Protein AF-A0A916BHE3-F1 (afdb_monomer_lite)

Foldseek 3Di:
DPPCPDPPQLDKWKKKAFADPVGFDFPLNVLVLLPPVQLQQWKKWWLAKDADFDPVLVVVNVVVVVCVLFTDIDGSVVVNVSRVRGDAKMFTKIWIAGPPDDVVVVRPDNSDPLCVSVDRTAWMWGRHIRGIIMIMGSDPVSVVSVPVSGPDMDIDDVVVVNVVVVVVPPDDDDD

Secondary structure (DSSP, 8-state):
------------EEEEEE-BTTB---HHHHHHHT-HHHHHHEEEEEEEEEEEESHHHHHHHHHHHHTTT--EEEEHHHHHHHHHTEEEEEEEEEEEEETTS-HHHHHHS--SGGGGGGSS-SEEEEEEETTEEEEEES-HHHHHHHHHH-SSEEEE-THHHHHHHHTT-S-----

Radius of gyration: 16.34 Å; chains: 1; bounding box: 41×38×45 Å

pLDDT: mean 74.58, std 16.64, range [29.06, 93.25]

Structure (mmCIF, N/CA/C/O backbone):
data_AF-A0A916BHE3-F1
#
_entry.id   AF-A0A916BHE3-F1
#
loop_
_atom_site.group_PDB
_atom_site.id
_atom_site.type_symbol
_atom_site.label_atom_id
_atom_site.label_alt_id
_atom_site.label_comp_id
_atom_site.label_asym_id
_atom_site.label_entity_id
_atom_site.label_seq_id
_atom_site.pdbx_PDB_ins_code
_atom_site.Cartn_x
_atom_site.Cartn_y
_atom_site.Cartn_z
_atom_site.occupancy
_atom_site.B_iso_or_equiv
_atom_site.auth_seq_id
_atom_site.auth_comp_id
_atom_site.auth_asym_id
_atom_site.auth_atom_id
_atom_site.pdbx_PDB_model_num
ATOM 1 N N . MET A 1 1 ? -16.870 21.014 27.613 1.00 36.72 1 MET A N 1
ATOM 2 C CA . MET A 1 1 ? -17.246 19.771 26.910 1.00 36.72 1 MET A CA 1
ATOM 3 C C . MET A 1 1 ? -15.959 19.049 26.587 1.00 36.72 1 MET A C 1
ATOM 5 O O . MET A 1 1 ? -15.340 19.326 25.571 1.00 36.72 1 MET A O 1
ATOM 9 N N . GLU A 1 2 ? -15.501 18.225 27.521 1.00 33.56 2 GLU A N 1
ATOM 10 C CA . GLU A 1 2 ? -14.348 17.355 27.313 1.00 33.56 2 GLU A CA 1
ATOM 11 C C . GLU A 1 2 ? -14.802 16.227 26.389 1.00 33.56 2 GLU A C 1
ATOM 13 O O . GLU A 1 2 ? -15.679 15.434 26.740 1.00 33.56 2 GLU A O 1
ATOM 18 N N . SER A 1 3 ? -14.281 16.225 25.164 1.00 39.91 3 SER A N 1
ATOM 19 C CA . SER A 1 3 ? -14.504 15.134 24.227 1.00 39.91 3 SER A CA 1
ATOM 20 C C . SER A 1 3 ? -13.819 13.899 24.797 1.00 39.91 3 SER A C 1
ATOM 22 O O . SER A 1 3 ? -12.593 13.802 24.802 1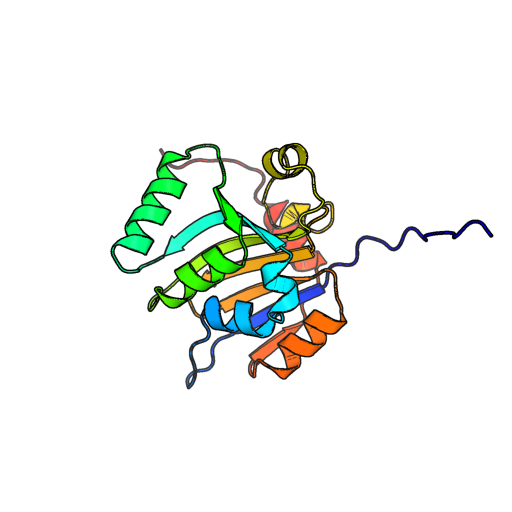.00 39.91 3 SER A O 1
ATOM 24 N N . LYS A 1 4 ? -14.622 12.962 25.306 1.00 38.12 4 LYS A N 1
ATOM 25 C CA . LYS A 1 4 ? -14.214 11.570 25.466 1.00 38.12 4 LYS A CA 1
ATOM 26 C C . LYS A 1 4 ? -13.959 11.025 24.062 1.00 38.12 4 LYS A C 1
ATOM 28 O O . LYS A 1 4 ? -14.851 10.442 23.450 1.00 38.12 4 LYS A O 1
ATOM 33 N N . LEU A 1 5 ? -12.755 11.257 23.540 1.00 37.88 5 LEU A N 1
ATOM 34 C CA . LEU A 1 5 ? -12.190 10.467 22.454 1.00 37.88 5 LEU A CA 1
ATOM 35 C C . LEU A 1 5 ? -11.997 9.072 23.029 1.00 37.88 5 LEU A C 1
ATOM 37 O O . LEU A 1 5 ? -11.012 8.762 23.691 1.00 37.88 5 LEU A O 1
ATOM 41 N N . HIS A 1 6 ? -13.072 8.306 22.898 1.00 36.31 6 HIS A N 1
ATOM 42 C CA . HIS A 1 6 ? -13.143 6.919 23.267 1.00 36.31 6 HIS A CA 1
ATOM 43 C C . HIS A 1 6 ? -11.961 6.182 22.650 1.00 36.31 6 HIS A C 1
ATOM 45 O O . HIS A 1 6 ? -11.687 6.300 21.458 1.00 36.31 6 HIS A O 1
ATOM 51 N N . ASP A 1 7 ? -11.322 5.418 23.520 1.00 37.09 7 ASP A N 1
ATOM 52 C CA . ASP A 1 7 ? -10.468 4.268 23.282 1.00 37.09 7 ASP A CA 1
ATOM 53 C C . ASP A 1 7 ? -11.204 3.261 22.374 1.00 37.09 7 ASP A C 1
ATOM 55 O O . ASP A 1 7 ? -11.744 2.245 22.814 1.00 37.09 7 ASP A O 1
ATOM 59 N N . VAL A 1 8 ? -11.368 3.615 21.096 1.00 39.25 8 VAL A N 1
ATOM 60 C CA . VAL A 1 8 ? -11.811 2.680 20.069 1.00 39.25 8 VAL A CA 1
ATOM 61 C C . VAL A 1 8 ? -10.588 1.812 19.810 1.00 39.25 8 VAL A C 1
ATOM 63 O O . VAL A 1 8 ? -9.581 2.357 19.350 1.00 39.25 8 VAL A O 1
ATOM 66 N N . PRO A 1 9 ? -10.628 0.497 20.102 1.00 47.84 9 PRO A N 1
ATOM 67 C CA . PRO A 1 9 ? -9.520 -0.377 19.761 1.00 47.84 9 PRO A CA 1
ATOM 68 C C . PRO A 1 9 ? -9.208 -0.148 18.293 1.00 47.84 9 PRO A C 1
ATOM 70 O O . PRO A 1 9 ? -10.123 -0.169 17.469 1.00 47.84 9 PRO A O 1
ATOM 73 N N . ASN A 1 10 ? -7.938 0.152 18.029 1.00 64.75 10 ASN A N 1
ATOM 74 C CA . ASN A 1 10 ? -7.357 0.527 16.750 1.00 64.75 10 ASN A CA 1
ATOM 75 C C . ASN A 1 10 ? -7.860 -0.441 15.663 1.00 64.75 10 ASN A C 1
ATOM 77 O O . ASN A 1 10 ? -7.264 -1.494 15.420 1.00 64.75 10 ASN A O 1
ATOM 81 N N . ARG A 1 11 ? -9.020 -0.146 15.066 1.00 80.69 11 ARG A N 1
ATOM 82 C CA . ARG A 1 11 ? -9.778 -1.147 14.316 1.00 80.69 11 ARG A CA 1
ATOM 83 C C . ARG A 1 11 ? -9.048 -1.379 13.008 1.00 80.69 11 ARG A C 1
ATOM 85 O O . ARG A 1 11 ? -8.749 -0.434 12.282 1.00 80.69 11 ARG A O 1
ATOM 92 N N . VAL A 1 12 ? -8.707 -2.633 12.758 1.00 86.75 12 VAL A N 1
ATOM 93 C CA . VAL A 1 12 ? -8.074 -3.063 11.517 1.00 86.75 12 VAL A CA 1
ATOM 94 C C . VAL A 1 12 ? -9.135 -3.748 10.679 1.00 86.75 12 VAL A C 1
ATOM 96 O O . VAL A 1 12 ? -9.914 -4.557 11.182 1.00 86.75 12 VAL A O 1
ATOM 99 N N . PHE A 1 13 ? -9.161 -3.414 9.401 1.00 90.25 13 PHE A N 1
ATOM 100 C CA . PHE A 1 13 ? -9.916 -4.122 8.383 1.00 90.25 13 PHE A CA 1
ATOM 101 C C . PHE A 1 13 ? -8.921 -4.742 7.418 1.00 90.25 13 PHE A C 1
ATOM 103 O O . PHE A 1 13 ? -7.963 -4.074 7.039 1.00 90.25 13 PHE A O 1
ATOM 110 N N . VAL A 1 14 ? -9.136 -5.998 7.036 1.00 91.06 14 VAL A N 1
ATOM 111 C CA . VAL A 1 14 ? -8.263 -6.696 6.090 1.00 91.06 14 VAL A CA 1
ATOM 112 C C . VAL A 1 14 ? -9.091 -7.146 4.895 1.00 91.06 14 VAL A C 1
ATOM 114 O O . VAL A 1 14 ? -10.165 -7.738 5.050 1.00 91.06 14 VAL A O 1
ATOM 117 N N . LEU A 1 15 ? -8.598 -6.831 3.702 1.00 92.69 15 LEU A N 1
ATOM 118 C CA . LEU A 1 15 ? -9.206 -7.190 2.433 1.00 92.69 15 LEU A CA 1
ATOM 119 C C . LEU A 1 15 ? -8.171 -7.891 1.559 1.00 92.69 15 LEU A C 1
ATOM 121 O O . LEU A 1 15 ? -7.189 -7.283 1.147 1.00 92.69 15 LEU A O 1
ATOM 125 N N . SER A 1 16 ? -8.434 -9.149 1.242 1.00 93.25 16 SER A N 1
ATOM 126 C CA . SER A 1 16 ? -7.692 -9.896 0.235 1.00 93.25 16 SER A CA 1
ATOM 127 C C . SER A 1 16 ? -8.248 -9.560 -1.143 1.00 93.25 16 SER A C 1
ATOM 129 O O . SER A 1 16 ? -9.444 -9.745 -1.382 1.00 93.25 16 SER A O 1
ATOM 131 N N . VAL A 1 17 ? -7.405 -9.072 -2.045 1.00 91.06 17 VAL A N 1
ATOM 132 C CA . VAL A 1 17 ? -7.755 -8.687 -3.416 1.00 91.06 17 VAL A CA 1
ATOM 133 C C . VAL A 1 17 ? -7.061 -9.632 -4.385 1.00 91.06 17 VAL A C 1
ATOM 135 O O . VAL A 1 17 ? -5.842 -9.787 -4.349 1.00 91.06 17 VAL A O 1
ATOM 138 N N . TYR A 1 18 ? -7.844 -10.257 -5.263 1.00 89.88 18 TYR A N 1
ATOM 139 C CA . TYR A 1 18 ? -7.352 -11.234 -6.228 1.00 89.88 18 TYR A CA 1
ATOM 140 C C . TYR A 1 18 ? -7.562 -10.746 -7.653 1.00 89.88 18 TYR A C 1
ATOM 142 O O . TYR A 1 18 ? -8.644 -10.277 -8.021 1.00 89.88 18 TYR A O 1
ATOM 150 N N . SER A 1 19 ? -6.558 -10.968 -8.490 1.00 83.25 19 SER A N 1
ATOM 151 C CA . SER A 1 19 ? -6.700 -10.883 -9.933 1.00 83.25 19 SER A CA 1
ATOM 152 C C . SER A 1 19 ? -7.735 -11.891 -10.428 1.00 83.25 19 SER A C 1
ATOM 154 O O . SER A 1 19 ? -7.964 -12.971 -9.865 1.00 83.25 19 SER A O 1
ATOM 156 N N . SER A 1 20 ? -8.408 -11.519 -11.508 1.00 76.56 20 SER A N 1
ATOM 157 C CA . SER A 1 20 ? -9.289 -12.432 -12.230 1.00 76.56 20 SER A CA 1
ATOM 158 C C . SER A 1 20 ? -8.546 -13.026 -13.418 1.00 76.56 20 SER A C 1
ATOM 160 O O . SER A 1 20 ? -7.603 -1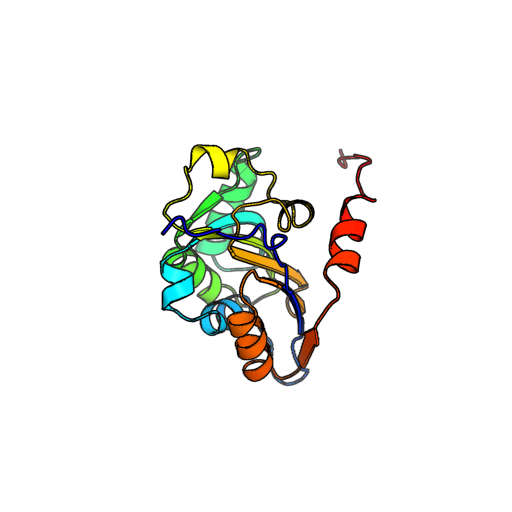2.426 -13.919 1.00 76.56 20 SER A O 1
ATOM 162 N N . GLU A 1 21 ? -9.032 -14.151 -13.936 1.00 70.25 21 GLU A N 1
ATOM 163 C CA . GLU A 1 21 ? -8.486 -14.767 -15.156 1.00 70.25 21 GLU A CA 1
ATOM 164 C C . GLU A 1 21 ? -8.486 -13.809 -16.363 1.00 70.25 21 GLU A C 1
ATOM 166 O O . GLU A 1 21 ? -7.716 -13.978 -17.300 1.00 70.25 21 GLU A O 1
ATOM 171 N N . THR A 1 22 ? -9.351 -12.789 -16.341 1.00 68.94 22 THR A N 1
ATOM 172 C CA . THR A 1 22 ? -9.560 -11.843 -17.446 1.00 68.94 22 THR A CA 1
ATOM 173 C C . THR A 1 22 ? -8.982 -10.449 -17.206 1.00 68.94 22 THR A C 1
ATOM 175 O O . THR A 1 22 ? -9.041 -9.609 -18.100 1.00 68.94 22 THR A O 1
ATOM 178 N N . ALA A 1 23 ? -8.498 -10.162 -15.997 1.00 70.88 23 ALA A N 1
ATOM 179 C CA . ALA A 1 23 ? -7.974 -8.851 -15.625 1.00 70.88 23 ALA A CA 1
ATOM 180 C C . ALA A 1 23 ? -6.972 -9.011 -14.481 1.00 70.88 23 ALA A C 1
ATOM 182 O O . ALA A 1 23 ? -7.363 -9.393 -13.370 1.00 70.88 23 ALA A O 1
ATOM 183 N N . PHE A 1 24 ? -5.712 -8.714 -14.794 1.00 79.31 24 PHE A N 1
ATOM 184 C CA . PHE A 1 24 ? -4.628 -8.588 -13.830 1.00 79.31 24 PHE A CA 1
ATOM 185 C C . PHE A 1 24 ? -4.803 -7.291 -13.042 1.00 79.31 24 PHE A C 1
ATOM 187 O O . PHE A 1 24 ? -5.196 -6.269 -13.606 1.00 79.31 24 PHE A O 1
ATOM 194 N N . ILE A 1 25 ? -4.570 -7.373 -11.740 1.00 83.00 25 ILE A N 1
ATOM 195 C CA . ILE A 1 25 ? -4.553 -6.243 -10.818 1.00 83.00 25 ILE A CA 1
ATOM 196 C C . ILE A 1 25 ? -3.099 -6.030 -10.433 1.00 83.00 25 ILE A C 1
ATOM 198 O O . ILE A 1 25 ? -2.473 -6.953 -9.920 1.00 83.00 25 ILE A O 1
ATOM 202 N N . ASP A 1 26 ? -2.606 -4.815 -10.628 1.00 85.69 26 ASP A N 1
ATOM 203 C CA . ASP A 1 26 ? -1.283 -4.402 -10.179 1.00 85.69 26 ASP A CA 1
ATOM 204 C C . ASP A 1 26 ? -1.382 -3.422 -9.002 1.00 85.69 26 ASP A C 1
ATOM 206 O O . ASP A 1 26 ? -2.438 -2.858 -8.693 1.00 85.69 26 ASP A O 1
ATOM 210 N N . LEU A 1 27 ? -0.236 -3.131 -8.381 1.00 87.38 27 LEU A N 1
ATOM 211 C CA . LEU A 1 27 ? -0.143 -2.132 -7.316 1.00 87.38 27 LEU A CA 1
ATOM 212 C C . LEU A 1 27 ? -0.711 -0.767 -7.745 1.00 87.38 27 LEU A C 1
ATOM 214 O O . LEU A 1 27 ? -1.378 -0.110 -6.952 1.00 87.38 27 LEU A O 1
ATOM 218 N N . LYS A 1 28 ? -0.505 -0.345 -9.001 1.00 88.00 28 LYS A N 1
ATOM 219 C CA . LYS A 1 28 ? -1.054 0.920 -9.527 1.00 88.00 28 LYS A CA 1
ATOM 220 C C . LYS A 1 28 ? -2.584 0.972 -9.471 1.00 88.00 28 LYS A C 1
ATOM 222 O O . LYS A 1 28 ? -3.137 2.041 -9.219 1.00 88.00 28 LYS A O 1
ATOM 227 N N . ASP A 1 29 ? -3.253 -0.163 -9.673 1.00 88.38 29 ASP A N 1
ATOM 228 C CA . ASP A 1 29 ? -4.713 -0.256 -9.671 1.00 88.38 29 ASP A CA 1
ATOM 229 C C . ASP A 1 29 ? -5.244 -0.182 -8.239 1.00 88.38 29 ASP A C 1
ATOM 231 O O . ASP A 1 29 ? -6.193 0.553 -7.967 1.00 88.38 29 ASP A O 1
ATOM 235 N N . LEU A 1 30 ? -4.577 -0.870 -7.303 1.00 89.31 30 LEU A N 1
ATOM 236 C CA . LEU A 1 30 ? -4.860 -0.757 -5.870 1.00 89.31 30 LEU A CA 1
ATOM 237 C C . LEU A 1 30 ? -4.658 0.659 -5.355 1.00 89.31 30 LEU A C 1
ATOM 239 O O . LEU A 1 30 ? -5.536 1.196 -4.686 1.00 89.31 30 LEU A O 1
ATOM 243 N N . LEU A 1 31 ? -3.523 1.274 -5.686 1.00 89.94 31 LEU A N 1
ATOM 244 C CA . LEU A 1 31 ? -3.252 2.648 -5.303 1.00 89.94 31 LEU A CA 1
ATOM 245 C C . LEU A 1 31 ? -4.336 3.559 -5.879 1.00 89.94 31 LEU A C 1
ATOM 247 O O . LEU A 1 31 ? -4.959 4.283 -5.118 1.00 89.94 31 LEU A O 1
ATOM 251 N N . ALA A 1 32 ? -4.646 3.477 -7.176 1.00 89.00 32 ALA A N 1
ATOM 252 C CA . ALA A 1 32 ? -5.682 4.311 -7.789 1.00 89.00 32 ALA A CA 1
ATOM 253 C C . ALA A 1 32 ? -7.062 4.151 -7.121 1.00 89.00 32 ALA A C 1
ATOM 255 O O . ALA A 1 32 ? -7.807 5.127 -7.029 1.00 89.00 32 ALA A O 1
ATOM 256 N N . ALA A 1 33 ? -7.378 2.951 -6.627 1.00 90.06 33 ALA A N 1
ATOM 257 C CA . ALA A 1 33 ? -8.612 2.656 -5.908 1.00 90.06 33 ALA A CA 1
ATOM 258 C C . ALA A 1 33 ? -8.622 3.143 -4.448 1.00 90.06 33 ALA A C 1
ATOM 260 O O . ALA A 1 33 ? -9.692 3.283 -3.874 1.00 90.06 33 ALA A O 1
ATOM 261 N N . LEU A 1 34 ? -7.476 3.445 -3.829 1.00 86.06 34 LEU A N 1
ATOM 262 C CA . LEU A 1 34 ? -7.411 3.998 -2.465 1.00 86.06 34 LEU A CA 1
ATOM 263 C C . LEU A 1 34 ? -7.808 5.484 -2.378 1.00 86.06 34 LEU A C 1
ATOM 265 O O . LEU A 1 34 ? -7.641 6.077 -1.321 1.00 86.06 34 LEU A O 1
ATOM 269 N N . GLU A 1 35 ? -8.350 6.056 -3.456 1.00 78.06 35 GLU A N 1
ATOM 270 C CA . GLU A 1 35 ? -8.619 7.482 -3.666 1.00 78.06 35 GLU A CA 1
ATOM 271 C C . GLU A 1 35 ? -7.341 8.336 -3.746 1.00 78.06 35 GLU A C 1
ATOM 273 O O . GLU A 1 35 ? -6.438 8.286 -2.909 1.00 78.06 35 GLU A O 1
ATOM 278 N N . GLN A 1 36 ? -7.256 9.171 -4.787 1.00 71.44 36 GLN A N 1
ATOM 279 C CA . GLN A 1 36 ? -6.056 9.961 -5.081 1.00 71.44 36 GLN A CA 1
ATOM 280 C C . GLN A 1 36 ? -5.655 10.879 -3.918 1.00 71.44 36 GLN A C 1
ATOM 282 O O . GLN A 1 36 ? -4.467 11.020 -3.624 1.00 71.44 36 GLN A O 1
ATOM 287 N N . GLU A 1 37 ? -6.639 11.483 -3.251 1.00 69.88 37 GLU A N 1
ATOM 288 C CA . GLU A 1 37 ? -6.406 12.383 -2.125 1.00 69.88 37 GLU A CA 1
ATOM 289 C C . GLU A 1 37 ? -5.715 11.651 -0.969 1.00 69.88 37 GLU A C 1
ATOM 291 O O . GLU A 1 37 ? -4.678 12.112 -0.487 1.00 69.88 37 GLU A O 1
ATOM 296 N N . THR A 1 38 ? -6.190 10.454 -0.617 1.00 77.69 38 THR A N 1
ATOM 297 C CA . THR A 1 38 ? -5.571 9.628 0.421 1.00 77.69 38 THR A CA 1
ATOM 298 C C . THR A 1 38 ? -4.140 9.252 0.064 1.00 77.69 38 THR A C 1
ATOM 300 O O . THR A 1 38 ? -3.248 9.458 0.878 1.00 77.69 38 THR A O 1
ATOM 303 N N . ILE A 1 39 ? -3.864 8.784 -1.157 1.00 80.31 39 ILE A N 1
ATOM 304 C CA . ILE A 1 39 ? -2.490 8.422 -1.556 1.00 80.31 39 ILE A CA 1
ATOM 305 C C . ILE A 1 39 ? -1.538 9.609 -1.398 1.00 80.31 39 ILE A C 1
ATOM 307 O O . ILE A 1 39 ? -0.425 9.445 -0.902 1.00 80.31 39 ILE A O 1
ATOM 311 N N . THR A 1 40 ? -1.955 10.798 -1.840 1.00 80.62 40 THR A N 1
ATOM 312 C CA . THR A 1 40 ? -1.083 11.983 -1.866 1.00 80.62 40 THR A CA 1
ATOM 313 C C . THR A 1 40 ? -0.784 12.561 -0.486 1.00 80.62 40 THR A C 1
ATOM 315 O O . THR A 1 40 ? 0.259 13.189 -0.317 1.00 80.62 40 THR A O 1
ATOM 318 N N . GLN A 1 41 ? -1.656 12.327 0.496 1.00 84.00 41 GLN A N 1
ATOM 319 C CA . GLN A 1 41 ? -1.455 12.749 1.885 1.00 84.00 41 GLN A CA 1
ATOM 320 C C . GLN A 1 41 ? -0.571 11.781 2.685 1.00 84.00 41 GLN A C 1
ATOM 322 O O . GLN A 1 41 ? -0.138 12.112 3.792 1.00 84.00 41 GLN A O 1
ATOM 327 N N . LEU A 1 42 ? -0.302 10.591 2.138 1.00 86.69 42 LEU A N 1
ATOM 328 C CA . LEU A 1 42 ? 0.476 9.557 2.804 1.00 86.69 42 LEU A CA 1
ATOM 329 C C . LEU A 1 42 ? 1.944 9.560 2.359 1.00 86.69 42 LEU A C 1
ATOM 331 O O . LEU A 1 42 ? 2.272 9.653 1.169 1.00 86.69 42 LEU A O 1
ATOM 335 N N . PHE A 1 43 ? 2.830 9.360 3.331 1.00 86.75 43 PHE A N 1
ATOM 336 C CA . PHE A 1 43 ? 4.167 8.836 3.080 1.00 86.75 43 PHE A CA 1
ATOM 337 C C . PHE A 1 43 ? 4.142 7.322 3.167 1.00 86.75 43 PHE A C 1
ATOM 339 O O . PHE A 1 43 ? 3.488 6.742 4.036 1.00 86.75 43 PHE A O 1
ATOM 346 N N . TRP A 1 44 ? 4.887 6.701 2.265 1.00 87.94 44 TRP A N 1
ATOM 347 C CA . TRP A 1 44 ? 4.931 5.264 2.107 1.00 87.94 44 TRP A CA 1
ATOM 348 C C . TRP A 1 44 ? 6.309 4.761 2.477 1.00 87.94 44 TRP A C 1
ATOM 350 O O . TRP A 1 44 ? 7.299 5.142 1.852 1.00 87.94 44 TRP A O 1
ATOM 360 N N . GLY A 1 45 ? 6.367 3.918 3.499 1.00 85.25 45 GLY A N 1
ATOM 361 C CA . GLY A 1 45 ? 7.564 3.150 3.799 1.00 85.25 45 GLY A CA 1
ATOM 362 C C . GLY A 1 45 ? 7.469 1.778 3.152 1.00 85.25 45 GLY A C 1
ATOM 363 O O . GLY A 1 45 ? 6.415 1.134 3.175 1.00 85.25 45 GLY A O 1
ATOM 364 N N . ILE A 1 46 ? 8.580 1.357 2.559 1.00 85.00 46 ILE A N 1
ATOM 365 C CA . ILE A 1 46 ? 8.694 0.089 1.842 1.00 85.00 46 ILE A CA 1
ATOM 366 C C . ILE A 1 46 ? 9.586 -0.834 2.665 1.00 85.00 46 ILE A C 1
ATOM 368 O O . ILE A 1 46 ? 10.758 -0.532 2.915 1.00 85.00 46 ILE A O 1
ATOM 372 N N . GLY A 1 47 ? 8.986 -1.918 3.161 1.00 74.44 47 GLY A N 1
ATOM 373 C CA . GLY A 1 47 ? 9.645 -2.878 4.049 1.00 74.44 47 GLY A CA 1
ATOM 374 C C . GLY A 1 47 ? 10.591 -3.806 3.293 1.00 74.44 47 GLY A C 1
ATOM 375 O O . GLY A 1 47 ? 11.709 -4.045 3.742 1.00 74.44 47 GLY A O 1
ATOM 376 N N . TRP A 1 48 ? 10.133 -4.283 2.141 1.00 77.19 48 TRP A N 1
ATOM 377 C CA . TRP A 1 48 ? 10.894 -5.009 1.132 1.00 77.19 48 TRP A CA 1
ATOM 378 C C . TRP A 1 48 ? 10.130 -4.925 -0.190 1.00 77.19 48 TRP A C 1
ATOM 380 O O . TRP A 1 48 ? 8.928 -4.631 -0.197 1.00 77.19 48 TRP A O 1
ATOM 390 N N . LEU A 1 49 ? 10.841 -5.145 -1.288 1.00 80.62 49 LEU A N 1
ATOM 391 C CA . LEU A 1 49 ? 10.294 -5.128 -2.633 1.00 80.62 49 LEU A CA 1
ATOM 392 C C . LEU A 1 49 ? 11.097 -6.104 -3.478 1.00 80.62 49 LEU A C 1
ATOM 394 O O . LEU A 1 49 ? 12.321 -5.995 -3.538 1.00 80.62 49 LEU A O 1
ATOM 398 N N . ASP A 1 50 ? 10.403 -7.012 -4.139 1.00 79.12 50 ASP A N 1
ATOM 399 C CA . ASP A 1 50 ? 10.909 -7.701 -5.309 1.00 79.12 50 ASP A CA 1
ATOM 400 C C . ASP A 1 50 ? 9.997 -7.347 -6.482 1.00 79.12 50 ASP A C 1
ATOM 402 O O . ASP A 1 50 ? 8.779 -7.524 -6.439 1.00 79.12 50 ASP A O 1
ATOM 406 N N . TRP A 1 51 ? 10.572 -6.755 -7.520 1.00 79.88 51 TRP A N 1
ATOM 407 C CA . TRP A 1 51 ? 9.821 -6.372 -8.706 1.00 79.88 51 TRP A CA 1
ATOM 408 C C . TRP A 1 51 ? 10.662 -6.628 -9.948 1.00 79.88 51 TRP A C 1
ATOM 410 O O . TRP A 1 51 ? 11.895 -6.593 -9.941 1.00 79.88 51 TRP A O 1
ATOM 420 N N . LEU A 1 52 ? 9.985 -6.861 -11.059 1.00 69.19 52 LEU A N 1
ATOM 421 C CA . LEU A 1 52 ? 10.635 -6.956 -12.354 1.00 69.19 52 LEU A CA 1
ATOM 422 C C . LEU A 1 52 ? 10.131 -5.791 -13.208 1.00 69.19 52 LEU A C 1
ATOM 424 O O . LEU A 1 52 ? 8.987 -5.758 -13.658 1.00 69.19 52 LEU A O 1
ATOM 428 N N . GLY A 1 53 ? 10.982 -4.781 -13.381 1.00 68.69 53 GLY A N 1
ATOM 429 C CA . GLY A 1 53 ? 10.652 -3.561 -14.115 1.00 68.69 53 GLY A CA 1
ATOM 430 C C . GLY A 1 53 ? 11.828 -3.023 -14.926 1.00 68.69 53 GLY A C 1
ATOM 431 O O . GLY A 1 53 ? 12.883 -3.650 -15.023 1.00 68.69 53 GLY A O 1
ATOM 432 N N . GLU A 1 54 ? 11.634 -1.852 -15.534 1.00 71.62 54 GLU A N 1
ATOM 433 C CA . GLU A 1 54 ? 12.659 -1.189 -16.348 1.00 71.62 54 GLU A CA 1
ATOM 434 C C . GLU A 1 54 ? 13.784 -0.561 -15.492 1.00 71.62 54 GLU A C 1
ATOM 436 O O . GLU A 1 54 ? 13.878 -0.776 -14.285 1.00 71.62 54 GLU A O 1
ATOM 441 N N . VAL A 1 55 ? 14.679 0.217 -16.111 1.00 75.38 55 VAL A N 1
ATOM 442 C CA . VAL A 1 55 ? 15.894 0.765 -15.473 1.00 75.38 55 VAL A CA 1
ATOM 443 C C . VAL A 1 55 ? 15.613 1.495 -14.154 1.00 75.38 55 VAL A C 1
ATOM 445 O O . VAL A 1 55 ? 16.350 1.308 -13.188 1.00 75.38 55 VAL A O 1
ATOM 448 N N . ASP A 1 56 ? 14.546 2.288 -14.081 1.00 71.19 56 ASP A N 1
ATOM 449 C CA . ASP A 1 56 ? 14.170 3.011 -12.859 1.00 71.19 56 ASP A CA 1
ATOM 450 C C . ASP A 1 56 ? 13.727 2.071 -11.738 1.00 71.19 56 ASP A C 1
ATOM 452 O O . ASP A 1 56 ? 14.059 2.295 -10.570 1.00 71.19 56 ASP A O 1
ATOM 456 N N . ALA A 1 57 ? 13.050 0.981 -12.100 1.00 70.25 57 ALA A N 1
ATOM 457 C CA . ALA A 1 57 ? 12.659 -0.040 -11.155 1.00 70.25 57 ALA A CA 1
ATOM 458 C C . ALA A 1 57 ? 13.907 -0.748 -10.594 1.00 70.25 57 ALA A C 1
ATOM 460 O O . ALA A 1 57 ? 14.127 -0.841 -9.386 1.00 70.25 57 ALA A O 1
ATOM 461 N N . ILE A 1 58 ? 14.820 -1.146 -11.477 1.00 74.81 58 ILE A N 1
ATOM 462 C CA . ILE A 1 58 ? 16.107 -1.738 -11.090 1.00 74.81 58 ILE A CA 1
ATOM 463 C C . ILE A 1 58 ? 16.900 -0.786 -10.180 1.00 74.81 58 ILE A C 1
ATOM 465 O O . ILE A 1 58 ? 17.468 -1.215 -9.176 1.00 74.81 58 ILE A O 1
ATOM 469 N N . ASN A 1 59 ? 16.940 0.510 -10.490 1.00 81.06 59 ASN A N 1
ATOM 470 C CA . ASN A 1 59 ? 17.641 1.504 -9.674 1.00 81.06 59 ASN A CA 1
ATOM 471 C C . ASN A 1 59 ? 17.059 1.612 -8.264 1.00 81.06 59 ASN A C 1
ATOM 473 O O . ASN A 1 59 ? 17.818 1.677 -7.298 1.00 81.06 59 ASN A O 1
ATOM 477 N N . PHE A 1 60 ? 15.736 1.600 -8.144 1.00 81.56 60 PHE A N 1
ATOM 478 C CA . PHE A 1 60 ? 15.075 1.712 -6.853 1.00 81.56 60 PHE A CA 1
ATOM 479 C C . PHE A 1 60 ? 15.119 0.400 -6.046 1.00 81.56 60 PHE A C 1
ATOM 481 O O . PHE A 1 60 ? 15.313 0.453 -4.835 1.00 81.56 60 PHE A O 1
ATOM 488 N N . ASN A 1 61 ? 15.120 -0.771 -6.694 1.00 77.19 61 ASN A N 1
ATOM 489 C CA . ASN A 1 61 ? 15.478 -2.032 -6.026 1.00 77.19 61 ASN A CA 1
ATOM 490 C C . ASN A 1 61 ? 16.900 -1.998 -5.472 1.00 77.19 61 ASN A C 1
ATOM 492 O O . ASN A 1 61 ? 17.125 -2.295 -4.305 1.00 77.19 61 ASN A O 1
ATOM 496 N N . ASN A 1 62 ? 17.859 -1.549 -6.282 1.00 79.38 62 ASN A N 1
ATOM 497 C CA . ASN A 1 62 ? 19.234 -1.389 -5.823 1.00 79.38 62 ASN A CA 1
ATOM 498 C C . ASN A 1 62 ? 19.340 -0.391 -4.656 1.00 79.38 62 ASN A C 1
ATOM 500 O O . ASN A 1 62 ? 20.199 -0.554 -3.790 1.00 79.38 62 ASN A O 1
ATOM 504 N N . GLU A 1 63 ? 18.516 0.660 -4.632 1.00 80.31 63 GLU A N 1
ATOM 505 C CA . GLU A 1 63 ? 18.432 1.603 -3.511 1.00 80.31 63 GLU A CA 1
ATOM 506 C C . GLU A 1 63 ? 17.918 0.914 -2.239 1.00 80.31 63 GLU A C 1
ATOM 508 O O . GLU A 1 63 ? 18.554 1.029 -1.186 1.00 80.31 63 GLU A O 1
ATOM 513 N N . LEU A 1 64 ? 16.835 0.140 -2.351 1.00 78.06 64 LEU A N 1
ATOM 514 C CA . LEU A 1 64 ? 16.281 -0.667 -1.263 1.00 78.06 64 LEU A CA 1
ATOM 515 C C . LEU A 1 64 ? 17.304 -1.682 -0.728 1.00 78.06 64 LEU A C 1
ATOM 517 O O . LEU A 1 64 ? 17.554 -1.702 0.480 1.00 78.06 64 LEU A O 1
ATOM 521 N N . ASP A 1 65 ? 17.974 -2.432 -1.604 1.00 76.62 65 ASP A N 1
ATOM 522 C CA . ASP A 1 65 ? 18.994 -3.432 -1.249 1.00 76.62 65 ASP A CA 1
ATOM 523 C C . ASP A 1 65 ? 20.203 -2.806 -0.546 1.00 76.62 65 ASP A C 1
ATOM 525 O O . ASP A 1 65 ? 20.707 -3.303 0.470 1.00 76.62 65 ASP A O 1
ATOM 529 N N . ARG A 1 66 ? 20.690 -1.674 -1.070 1.00 73.38 66 ARG A N 1
ATOM 530 C CA . ARG A 1 66 ? 21.826 -0.939 -0.488 1.00 73.38 66 ARG A CA 1
ATOM 531 C C . ARG A 1 66 ? 21.494 -0.344 0.860 1.00 73.38 66 ARG A C 1
ATOM 533 O O . ARG A 1 66 ? 22.405 -0.133 1.663 1.00 73.38 66 ARG A O 1
ATOM 540 N N . SER A 1 67 ? 20.219 -0.078 1.115 1.00 68.88 67 SER A N 1
ATOM 541 C CA . SER A 1 67 ? 19.807 0.508 2.373 1.00 68.88 67 SER A CA 1
ATOM 542 C C . SER A 1 67 ? 20.128 -0.389 3.571 1.00 68.88 67 SER A C 1
ATOM 544 O O . SER A 1 67 ? 20.259 0.170 4.661 1.00 68.88 67 SER A O 1
ATOM 546 N N . ARG A 1 68 ? 20.299 -1.718 3.363 1.00 55.44 68 ARG A N 1
ATOM 547 C CA . ARG A 1 68 ? 20.703 -2.841 4.263 1.00 55.44 68 ARG A CA 1
ATOM 548 C C . ARG A 1 68 ? 20.057 -2.923 5.662 1.00 55.44 68 ARG A C 1
ATOM 550 O O . ARG A 1 68 ? 20.150 -3.949 6.321 1.00 55.44 68 ARG A O 1
ATOM 557 N N . VAL A 1 69 ? 19.447 -1.842 6.126 1.00 54.12 69 VAL A N 1
ATOM 558 C CA . VAL A 1 69 ? 18.934 -1.531 7.466 1.00 54.12 69 VAL A CA 1
ATOM 559 C C . VAL A 1 69 ? 17.867 -0.413 7.377 1.00 54.12 69 VAL A C 1
ATOM 561 O O . VAL A 1 69 ? 17.097 -0.226 8.316 1.00 54.12 69 VAL A O 1
ATOM 564 N N . ARG A 1 70 ? 17.794 0.360 6.276 1.00 53.69 70 ARG A N 1
ATOM 565 C CA . ARG A 1 70 ? 16.991 1.593 6.172 1.00 53.69 70 ARG A CA 1
ATOM 566 C C . ARG A 1 70 ? 15.999 1.582 5.011 1.00 53.69 70 ARG A C 1
ATOM 568 O O . ARG A 1 70 ? 16.211 2.205 3.984 1.00 53.69 70 ARG A O 1
ATOM 575 N N . ARG A 1 71 ? 14.875 0.928 5.275 1.00 68.38 71 ARG A N 1
ATOM 576 C CA . ARG A 1 71 ? 13.542 1.169 4.699 1.00 68.38 71 ARG A CA 1
ATOM 577 C C . ARG A 1 71 ? 13.439 2.518 3.983 1.00 68.38 71 ARG A C 1
ATOM 579 O O . ARG A 1 71 ? 13.711 3.562 4.581 1.00 68.38 71 ARG A O 1
ATOM 586 N N . VAL A 1 72 ? 13.039 2.482 2.718 1.00 76.81 72 VAL A N 1
ATOM 587 C CA . VAL A 1 72 ? 12.919 3.688 1.900 1.00 76.81 72 VAL A CA 1
ATOM 588 C C . VAL A 1 72 ? 11.552 4.314 2.138 1.00 76.81 72 VAL A C 1
ATOM 590 O O . VAL A 1 72 ? 10.533 3.621 2.152 1.00 76.81 72 VAL A O 1
ATOM 593 N N . ILE A 1 73 ? 11.555 5.630 2.338 1.00 81.69 73 ILE A N 1
ATOM 594 C CA . ILE A 1 73 ? 10.352 6.444 2.481 1.00 81.69 73 ILE A CA 1
ATOM 595 C C . ILE A 1 73 ? 10.177 7.238 1.200 1.00 81.69 73 ILE A C 1
ATOM 597 O O . ILE A 1 73 ? 11.072 7.990 0.811 1.00 81.69 73 ILE A O 1
ATOM 601 N N . ILE A 1 74 ? 9.017 7.113 0.569 1.00 85.62 74 ILE A N 1
ATOM 602 C CA . ILE A 1 74 ? 8.660 7.899 -0.609 1.00 85.62 74 ILE A CA 1
ATOM 603 C C . ILE A 1 74 ? 7.295 8.556 -0.433 1.00 85.62 74 ILE A C 1
ATOM 605 O O . ILE A 1 74 ? 6.465 8.130 0.370 1.00 85.62 74 ILE A O 1
ATOM 609 N N . SER A 1 75 ? 7.048 9.622 -1.191 1.00 88.44 75 SER A N 1
ATOM 610 C CA . SER A 1 75 ? 5.711 10.209 -1.276 1.00 88.44 75 SER A CA 1
ATOM 611 C C . SER A 1 75 ? 4.764 9.278 -2.034 1.00 88.44 75 SER A C 1
ATOM 613 O O . SER A 1 75 ? 5.194 8.528 -2.917 1.00 88.44 75 SER A O 1
ATOM 615 N N . GLY A 1 76 ? 3.458 9.372 -1.771 1.00 88.31 76 GLY A N 1
ATOM 616 C CA . GLY A 1 76 ? 2.466 8.626 -2.551 1.00 88.31 76 GLY A CA 1
ATOM 617 C C . GLY A 1 76 ? 2.494 8.947 -4.049 1.00 88.31 76 GLY A C 1
ATOM 618 O O . GLY A 1 76 ? 2.273 8.064 -4.873 1.00 88.31 76 GLY A O 1
ATOM 619 N N . ALA A 1 77 ? 2.854 10.180 -4.423 1.00 87.94 77 ALA A N 1
ATOM 620 C CA . ALA A 1 77 ? 3.051 10.552 -5.824 1.00 87.94 77 ALA A CA 1
ATOM 621 C C . ALA A 1 77 ? 4.204 9.766 -6.474 1.00 87.94 77 ALA A C 1
ATOM 623 O O . ALA A 1 77 ? 4.039 9.249 -7.580 1.00 87.94 77 ALA A O 1
ATOM 624 N N . ARG A 1 78 ? 5.341 9.628 -5.777 1.00 87.56 78 ARG A N 1
ATOM 625 C CA . ARG A 1 78 ? 6.483 8.845 -6.268 1.00 87.56 78 ARG A CA 1
ATOM 626 C C . ARG A 1 78 ? 6.166 7.352 -6.303 1.00 87.56 78 ARG A C 1
ATOM 628 O O . ARG A 1 78 ? 6.532 6.691 -7.267 1.00 87.56 78 ARG A O 1
ATOM 635 N N . LEU A 1 79 ? 5.448 6.828 -5.307 1.00 89.12 79 LEU A N 1
ATOM 636 C CA . LEU A 1 79 ? 5.004 5.432 -5.315 1.00 89.12 79 LEU A CA 1
ATOM 637 C C . LEU A 1 79 ? 4.091 5.142 -6.516 1.00 89.12 79 LEU A C 1
ATOM 639 O O . LEU A 1 79 ? 4.300 4.164 -7.229 1.00 89.12 79 LEU A O 1
ATOM 643 N N . MET A 1 80 ? 3.117 6.017 -6.778 1.00 89.19 80 MET A N 1
ATOM 644 C CA . MET A 1 80 ? 2.231 5.907 -7.938 1.00 89.19 80 MET A CA 1
ATOM 645 C C . MET A 1 80 ? 3.018 5.948 -9.255 1.00 89.19 80 MET A C 1
ATOM 647 O O . MET A 1 80 ? 2.767 5.135 -10.141 1.00 89.19 80 MET A O 1
ATOM 651 N N . GLU A 1 81 ? 3.979 6.864 -9.387 1.00 88.06 81 GLU A N 1
ATOM 652 C CA . GLU A 1 81 ? 4.855 6.949 -10.560 1.00 88.06 81 GLU A CA 1
ATOM 653 C C . GLU A 1 81 ? 5.627 5.643 -10.790 1.00 88.06 81 GLU A C 1
ATOM 655 O O . GLU A 1 81 ? 5.540 5.075 -11.878 1.00 88.06 81 GLU A O 1
ATOM 660 N N . LEU A 1 82 ? 6.305 5.134 -9.757 1.00 86.12 82 LEU A N 1
ATOM 661 C CA . LEU A 1 82 ? 7.058 3.881 -9.822 1.00 86.12 82 LEU A CA 1
ATOM 662 C C . LEU A 1 82 ? 6.149 2.694 -10.176 1.00 86.12 82 LEU A C 1
ATOM 664 O O . LEU A 1 82 ? 6.472 1.914 -11.066 1.00 86.12 82 LEU A O 1
ATOM 668 N N . SER A 1 83 ? 4.966 2.595 -9.561 1.00 86.25 83 SER A N 1
ATOM 669 C CA . SER A 1 83 ? 4.021 1.492 -9.804 1.00 86.25 83 SER A CA 1
ATOM 670 C C . SER A 1 83 ? 3.501 1.421 -11.247 1.00 86.25 83 SER A C 1
ATOM 672 O O . SER A 1 83 ? 3.131 0.349 -11.722 1.00 86.25 83 SER A O 1
ATOM 674 N N . ARG A 1 84 ? 3.485 2.545 -11.978 1.00 86.12 84 ARG A N 1
ATOM 675 C CA . ARG A 1 84 ? 3.073 2.588 -13.394 1.00 86.12 84 ARG A CA 1
ATOM 676 C C . ARG A 1 84 ? 4.126 2.036 -14.347 1.00 86.12 84 ARG A C 1
ATOM 678 O O . ARG A 1 84 ? 3.791 1.711 -15.481 1.00 86.12 84 ARG A O 1
ATOM 685 N N . GLN A 1 85 ? 5.372 1.950 -13.898 1.00 80.31 85 GLN A N 1
ATOM 686 C CA . GLN A 1 85 ? 6.491 1.424 -14.675 1.00 80.31 85 GLN A CA 1
ATOM 687 C C . GLN A 1 85 ? 6.666 -0.092 -14.492 1.00 80.31 85 GLN A C 1
ATOM 689 O O . GLN A 1 85 ? 7.518 -0.697 -15.140 1.00 80.31 85 GLN A O 1
ATOM 694 N N . VAL A 1 86 ? 5.859 -0.711 -13.625 1.00 74.69 86 VAL A N 1
ATOM 695 C CA . VAL A 1 86 ? 5.881 -2.149 -13.356 1.00 74.69 86 VAL A CA 1
ATOM 696 C C . VAL A 1 86 ? 4.843 -2.845 -14.232 1.00 74.69 86 VAL A C 1
ATOM 698 O O . VAL A 1 86 ? 3.664 -2.476 -14.239 1.00 74.69 86 VAL A O 1
ATOM 701 N N . TRP A 1 87 ? 5.305 -3.849 -14.977 1.00 66.88 87 TRP A N 1
ATOM 702 C CA . TRP A 1 87 ? 4.500 -4.649 -15.909 1.00 66.88 87 TRP A CA 1
ATOM 703 C C . TRP A 1 87 ? 4.587 -6.160 -15.620 1.00 66.88 87 TRP A C 1
ATOM 705 O O . TRP A 1 87 ? 4.122 -6.962 -16.427 1.00 66.88 87 TRP A O 1
ATOM 715 N N . GLN A 1 88 ? 5.226 -6.557 -14.514 1.00 67.00 88 GLN A N 1
ATOM 716 C CA . GLN A 1 88 ? 5.432 -7.951 -14.100 1.00 67.00 88 GLN A CA 1
ATOM 717 C C . GLN A 1 88 ? 5.175 -8.124 -12.594 1.00 67.00 88 GLN A C 1
ATOM 719 O O . GLN A 1 88 ? 4.866 -7.151 -11.906 1.00 67.00 88 GLN A O 1
ATOM 724 N N . THR A 1 89 ? 5.316 -9.363 -12.104 1.00 67.31 89 THR A N 1
ATOM 725 C CA . THR A 1 89 ? 5.143 -9.763 -10.703 1.00 67.31 89 THR A CA 1
ATOM 726 C C . THR A 1 89 ? 5.827 -8.779 -9.757 1.00 67.31 89 THR A C 1
ATOM 728 O O . THR A 1 89 ? 7.020 -8.496 -9.877 1.00 67.31 89 THR A O 1
ATOM 731 N N . LEU A 1 90 ? 5.026 -8.241 -8.841 1.00 80.69 90 LEU A N 1
ATOM 732 C CA . LEU A 1 90 ? 5.458 -7.377 -7.760 1.00 80.69 90 LEU A CA 1
ATOM 733 C C . LEU A 1 90 ? 5.139 -8.094 -6.457 1.00 80.69 90 LEU A C 1
ATOM 735 O O . LEU A 1 90 ? 3.991 -8.476 -6.221 1.00 80.69 90 LEU A O 1
ATOM 739 N N . GLU A 1 91 ? 6.157 -8.241 -5.628 1.00 86.50 91 GLU A N 1
ATOM 740 C CA . GLU A 1 91 ? 6.056 -8.736 -4.268 1.00 86.50 91 GLU A CA 1
ATOM 741 C C . GLU A 1 91 ? 6.656 -7.691 -3.329 1.00 86.50 91 GLU A C 1
ATOM 743 O O . GLU A 1 91 ? 7.647 -7.037 -3.651 1.00 86.50 91 GLU A O 1
ATOM 748 N N . GLY A 1 92 ? 6.040 -7.456 -2.179 1.00 86.88 92 GLY A N 1
ATOM 749 C CA . GLY A 1 92 ? 6.543 -6.437 -1.269 1.00 86.88 92 GLY A CA 1
ATOM 750 C C . GLY A 1 92 ? 5.540 -5.961 -0.243 1.00 86.88 92 GLY A C 1
ATOM 751 O O . GLY A 1 92 ? 4.348 -6.258 -0.302 1.00 86.88 92 GLY A O 1
ATOM 752 N N . VAL A 1 93 ? 6.038 -5.169 0.702 1.00 87.31 93 VAL A N 1
ATOM 753 C CA . VAL A 1 93 ? 5.227 -4.576 1.772 1.00 87.31 93 VAL A CA 1
ATOM 754 C C . VAL A 1 93 ? 5.327 -3.061 1.721 1.00 87.31 93 VAL A C 1
ATOM 756 O O . VAL A 1 93 ? 6.409 -2.487 1.870 1.00 87.31 93 VAL A O 1
ATOM 759 N N . PHE A 1 94 ? 4.170 -2.423 1.583 1.00 89.25 94 PHE A N 1
ATOM 760 C CA . PHE A 1 94 ? 3.995 -0.977 1.530 1.00 89.25 94 PHE A CA 1
ATOM 761 C C . PHE A 1 94 ? 3.121 -0.556 2.699 1.00 89.25 94 PHE A C 1
ATOM 763 O O . PHE A 1 94 ? 2.039 -1.105 2.884 1.00 89.25 94 PHE A O 1
ATOM 770 N N . VAL A 1 95 ? 3.538 0.435 3.480 1.00 87.69 95 VAL A N 1
ATOM 771 C CA . VAL A 1 95 ? 2.711 0.940 4.583 1.00 87.69 95 VAL A CA 1
ATOM 772 C C . VAL A 1 95 ? 2.613 2.461 4.488 1.00 87.69 95 VAL A C 1
ATOM 774 O O . VAL A 1 95 ? 3.608 3.149 4.279 1.00 87.69 95 VAL A O 1
ATOM 777 N N . GLY A 1 96 ? 1.397 2.989 4.582 1.00 88.06 96 GLY A N 1
ATOM 778 C CA . GLY A 1 96 ? 1.080 4.404 4.433 1.00 88.06 96 GLY A CA 1
ATOM 779 C C . GLY A 1 96 ? 0.769 5.064 5.773 1.00 88.06 96 GLY A C 1
ATOM 780 O O . GLY A 1 96 ? -0.057 4.566 6.543 1.00 88.06 96 GLY A O 1
ATOM 781 N N . TYR A 1 97 ? 1.398 6.209 6.032 1.00 84.69 97 TYR A N 1
ATOM 782 C CA . TYR A 1 97 ? 1.188 7.032 7.227 1.00 84.69 97 TYR A CA 1
ATOM 783 C C . TYR A 1 97 ? 0.882 8.463 6.813 1.00 84.69 97 TYR A C 1
ATOM 785 O O . TYR A 1 97 ? 1.427 8.947 5.821 1.00 84.69 97 TYR A O 1
ATOM 793 N N . PHE A 1 98 ? 0.043 9.153 7.583 1.00 81.56 98 PHE A N 1
ATOM 794 C CA . PHE A 1 98 ? -0.185 10.576 7.355 1.00 81.56 98 PHE A CA 1
ATOM 795 C C . PHE A 1 98 ? 1.108 11.378 7.539 1.00 81.56 98 PHE A C 1
ATOM 797 O O . PHE A 1 98 ? 1.962 11.034 8.356 1.00 81.56 98 PHE A O 1
ATOM 804 N N . SER A 1 99 ? 1.225 12.466 6.781 1.00 65.69 99 SER A N 1
ATOM 805 C CA . SER A 1 99 ? 2.372 13.382 6.776 1.00 65.69 99 SER A CA 1
ATOM 806 C C . SER A 1 99 ? 2.727 14.012 8.121 1.00 65.69 99 SER A C 1
ATOM 808 O O . SER A 1 99 ? 3.833 14.520 8.279 1.00 65.69 99 SER A O 1
ATOM 810 N N . GLU A 1 100 ? 1.812 13.959 9.085 1.00 62.16 100 GLU A N 1
ATOM 811 C CA . GLU A 1 100 ? 1.981 14.509 10.430 1.00 62.16 100 GLU A CA 1
ATOM 812 C C . GLU A 1 100 ? 2.742 13.572 11.387 1.00 62.16 100 GLU A C 1
ATOM 814 O O . GLU A 1 100 ? 3.051 13.970 12.509 1.00 62.16 100 GLU A O 1
ATOM 819 N N . VAL A 1 101 ? 3.062 12.339 10.970 1.00 59.72 101 VAL A N 1
ATOM 820 C CA . VAL A 1 101 ? 3.835 11.393 11.790 1.00 59.72 101 VAL A CA 1
ATOM 821 C C . VAL A 1 101 ? 5.320 11.762 11.752 1.00 59.72 101 VAL A C 1
ATOM 823 O O . VAL A 1 101 ? 5.906 11.912 10.679 1.00 59.72 101 VAL A O 1
ATOM 826 N N . ASP A 1 102 ? 5.939 11.888 12.930 1.00 59.88 102 ASP A N 1
ATOM 827 C CA . ASP A 1 102 ? 7.373 12.151 13.069 1.00 59.88 102 ASP A CA 1
ATOM 828 C C . ASP A 1 102 ? 8.169 11.080 12.307 1.00 59.88 102 ASP A C 1
ATOM 830 O O . ASP A 1 102 ? 8.070 9.880 12.583 1.00 59.88 102 ASP A O 1
ATOM 834 N N . ALA A 1 103 ? 8.988 11.520 11.348 1.00 53.19 103 ALA A N 1
ATOM 835 C CA . ALA A 1 103 ? 9.860 10.654 10.560 1.00 53.19 103 ALA A CA 1
ATOM 836 C C . ALA A 1 103 ? 10.754 9.765 11.449 1.00 53.19 103 ALA A C 1
ATOM 838 O O . ALA A 1 103 ? 11.154 8.675 11.045 1.00 53.19 103 ALA A O 1
ATOM 839 N N . THR A 1 104 ? 11.040 10.188 12.680 1.00 56.06 104 THR A N 1
ATOM 840 C CA . THR A 1 104 ? 11.792 9.413 13.672 1.00 56.06 104 THR A CA 1
ATOM 841 C C . THR A 1 104 ? 10.988 8.217 14.191 1.00 56.06 104 THR A C 1
ATOM 843 O O . THR A 1 104 ? 11.494 7.094 14.203 1.00 56.06 104 THR A O 1
ATOM 846 N N . GLU A 1 105 ? 9.718 8.415 14.558 1.00 56.66 105 GLU A N 1
ATOM 847 C CA . GLU A 1 105 ? 8.807 7.335 14.973 1.00 56.66 105 GLU A CA 1
ATOM 848 C C . GLU A 1 105 ? 8.596 6.336 13.826 1.00 56.66 105 GLU A C 1
ATOM 850 O O . GLU A 1 105 ? 8.673 5.117 14.013 1.00 56.66 105 GLU A O 1
ATOM 855 N N . PHE A 1 106 ? 8.456 6.867 12.612 1.00 58.19 106 PHE A N 1
ATOM 856 C CA . PHE A 1 106 ? 8.324 6.129 11.359 1.00 58.19 106 PHE A CA 1
ATOM 857 C C . PHE A 1 106 ? 9.545 5.228 11.085 1.00 58.19 106 PHE A C 1
ATOM 859 O O . PHE A 1 106 ? 9.401 4.039 10.794 1.00 58.19 106 PHE A O 1
ATOM 866 N N . MET A 1 107 ? 10.768 5.740 11.258 1.00 55.72 107 MET A N 1
ATOM 867 C CA . MET A 1 107 ? 12.002 4.966 11.053 1.00 55.72 107 MET A CA 1
ATOM 868 C C . MET A 1 107 ? 12.185 3.840 12.085 1.00 55.72 107 MET A C 1
ATOM 870 O O . MET A 1 107 ? 12.764 2.799 11.759 1.00 55.72 107 MET A O 1
ATOM 874 N N . HIS A 1 108 ? 11.665 4.015 13.305 1.00 54.44 108 HIS A N 1
ATOM 875 C CA . HIS A 1 108 ? 11.754 3.030 14.389 1.00 54.44 108 HIS A CA 1
ATOM 876 C C . HIS A 1 108 ? 10.577 2.051 14.459 1.00 54.44 108 HIS A C 1
ATOM 878 O O . HIS A 1 108 ? 10.700 1.006 15.107 1.00 54.44 108 HIS A O 1
ATOM 884 N N . THR A 1 109 ? 9.461 2.328 13.779 1.00 56.16 109 THR A N 1
ATOM 885 C CA . THR A 1 109 ? 8.351 1.371 13.706 1.00 56.16 109 THR A CA 1
ATOM 886 C C . THR A 1 109 ? 8.863 0.108 13.014 1.00 56.16 109 THR A C 1
ATOM 888 O O . THR A 1 109 ? 9.617 0.207 12.057 1.00 56.16 109 THR A O 1
ATOM 891 N N . ASN A 1 110 ? 8.553 -1.098 13.491 1.00 52.34 110 ASN A N 1
ATOM 892 C CA . ASN A 1 110 ? 8.887 -2.303 12.729 1.00 52.34 110 ASN A CA 1
ATOM 893 C C . ASN A 1 110 ? 7.812 -2.458 11.649 1.00 52.34 110 ASN A C 1
ATOM 895 O O . ASN A 1 110 ? 6.654 -2.655 12.002 1.00 52.34 110 ASN A O 1
ATOM 899 N N . TRP A 1 111 ? 8.177 -2.339 10.369 1.00 59.19 111 TRP A N 1
ATOM 900 C CA . TRP A 1 111 ? 7.264 -2.317 9.205 1.00 59.19 111 TRP A CA 1
ATOM 901 C C . TRP A 1 111 ? 6.739 -3.711 8.847 1.00 59.19 111 TRP A C 1
ATOM 903 O O . TRP A 1 111 ? 6.490 -4.036 7.693 1.00 59.19 111 TRP A O 1
ATOM 913 N N . SER A 1 112 ? 6.614 -4.550 9.871 1.00 62.50 112 SER A N 1
ATOM 914 C CA . SER A 1 112 ? 5.932 -5.825 9.802 1.00 62.50 112 SER A CA 1
ATOM 915 C C . SER A 1 112 ? 4.442 -5.568 9.973 1.00 62.50 112 SER A C 1
ATOM 917 O O . SER A 1 112 ? 4.024 -4.835 10.875 1.00 62.50 112 SER A O 1
ATOM 919 N N . LEU A 1 113 ? 3.642 -6.219 9.136 1.00 65.94 113 LEU A N 1
ATOM 920 C CA . LEU A 1 113 ? 2.182 -6.175 9.192 1.00 65.94 113 LEU A CA 1
ATOM 921 C C . LEU A 1 113 ? 1.638 -6.612 10.567 1.00 65.94 113 LEU A C 1
ATOM 923 O O . LEU A 1 113 ? 0.581 -6.137 10.974 1.00 65.94 113 LEU A O 1
ATOM 927 N N . THR A 1 114 ? 2.409 -7.390 11.348 1.00 65.38 114 THR A N 1
ATOM 928 C CA . THR A 1 114 ? 2.127 -7.711 12.772 1.00 65.38 114 THR A CA 1
ATOM 929 C C . THR A 1 114 ? 1.840 -6.494 13.624 1.00 65.38 114 THR A C 1
ATOM 931 O O . THR A 1 114 ? 1.007 -6.526 14.526 1.00 65.38 114 THR A O 1
ATOM 934 N N . ARG A 1 115 ? 2.566 -5.405 13.372 1.00 69.44 115 ARG A N 1
ATOM 935 C CA . ARG A 1 115 ? 2.489 -4.203 14.190 1.00 69.44 115 ARG A CA 1
ATOM 936 C C . ARG A 1 115 ? 1.517 -3.193 13.627 1.00 69.44 115 ARG A C 1
ATOM 938 O O . ARG A 1 115 ? 1.304 -2.189 14.294 1.00 69.44 115 ARG A O 1
ATOM 945 N N . PHE A 1 116 ? 0.891 -3.463 12.476 1.00 76.81 116 PHE A N 1
ATOM 946 C CA . PHE A 1 116 ? -0.104 -2.567 11.895 1.00 76.81 116 PHE A CA 1
ATOM 947 C C . PHE A 1 116 ? -1.210 -2.255 12.900 1.00 76.81 116 PHE A C 1
ATOM 949 O O . PHE A 1 116 ? -1.511 -1.090 13.119 1.00 76.81 116 PHE A O 1
ATOM 956 N N . ALA A 1 117 ? -1.740 -3.267 13.599 1.00 74.50 117 ALA A N 1
ATOM 957 C CA . ALA A 1 117 ? -2.763 -3.070 14.628 1.00 74.50 117 ALA A CA 1
ATOM 958 C C . ALA A 1 117 ? -2.332 -2.076 15.720 1.00 74.50 117 ALA A C 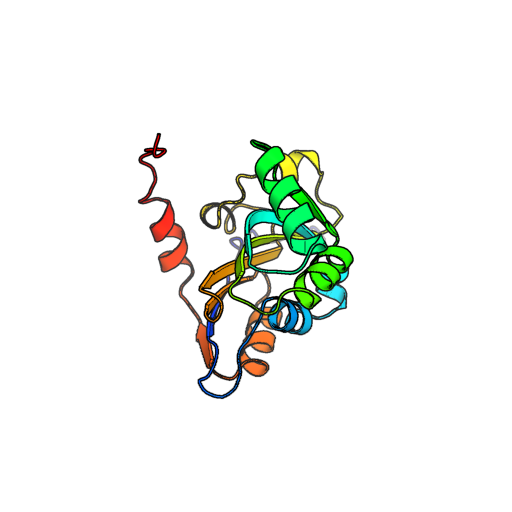1
ATOM 960 O O . ALA A 1 117 ? -3.143 -1.272 16.179 1.00 74.50 117 ALA A O 1
ATOM 961 N N . ASN A 1 118 ? -1.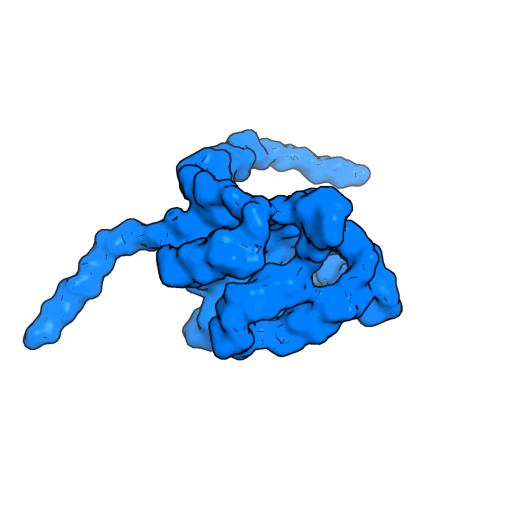043 -2.057 16.053 1.00 74.81 118 ASN A N 1
ATOM 962 C CA . ASN A 1 118 ? -0.465 -1.253 17.126 1.00 74.81 118 ASN A CA 1
ATOM 963 C C . ASN A 1 118 ? 0.308 -0.018 16.626 1.00 74.81 118 ASN A C 1
ATOM 965 O O . ASN A 1 118 ? 1.005 0.608 17.420 1.00 74.81 118 ASN A O 1
ATOM 969 N N . SER A 1 119 ? 0.216 0.335 15.339 1.00 77.25 119 SER A N 1
ATOM 970 C CA . SER A 1 119 ? 0.914 1.488 14.759 1.00 77.25 119 SER A CA 1
ATOM 971 C C . SER A 1 119 ? -0.043 2.608 14.346 1.00 77.25 119 SER A C 1
ATOM 973 O O . SER A 1 119 ? -1.258 2.420 14.245 1.00 77.25 119 SER A O 1
ATOM 975 N N . SER A 1 120 ? 0.525 3.783 14.068 1.00 79.88 120 SER A N 1
ATOM 976 C CA . SER A 1 120 ? -0.163 4.941 13.481 1.00 79.88 120 SER A CA 1
ATOM 977 C C . SER A 1 120 ? -0.399 4.817 11.967 1.00 79.88 120 SER A C 1
ATOM 979 O O . SER A 1 120 ? -0.917 5.749 11.344 1.00 79.88 120 SER A O 1
ATOM 981 N N . ALA A 1 121 ? -0.052 3.673 11.365 1.00 83.00 121 ALA A N 1
ATOM 982 C CA . ALA A 1 121 ? -0.289 3.412 9.954 1.00 83.00 121 ALA A CA 1
ATOM 983 C C . ALA A 1 121 ? -1.787 3.441 9.626 1.00 83.00 121 ALA A C 1
ATOM 985 O O . ALA A 1 121 ? -2.632 2.958 10.388 1.00 83.00 121 ALA A O 1
ATOM 986 N N . GLN A 1 122 ? -2.096 3.993 8.458 1.00 86.62 122 GLN A N 1
ATOM 987 C CA . GLN A 1 122 ? -3.459 4.163 7.953 1.00 86.62 122 GLN A CA 1
ATOM 988 C C . GLN A 1 122 ? -3.846 3.057 6.979 1.00 86.62 122 GLN A C 1
ATOM 990 O O . GLN A 1 122 ? -4.990 2.595 6.964 1.00 86.62 122 GLN A O 1
ATOM 995 N N . VAL A 1 123 ? -2.865 2.620 6.194 1.00 89.88 123 VAL A N 1
ATOM 996 C CA . VAL A 1 123 ? -2.998 1.566 5.197 1.00 89.88 123 VAL A CA 1
ATOM 997 C C . VAL A 1 123 ? -1.727 0.730 5.165 1.00 89.88 123 VAL A C 1
ATOM 999 O O . VAL A 1 123 ? -0.634 1.263 5.342 1.00 89.88 123 VAL A O 1
ATOM 1002 N N . ALA A 1 124 ? -1.858 -0.569 4.942 1.00 89.94 124 ALA A N 1
ATOM 1003 C CA . ALA A 1 124 ? -0.755 -1.409 4.508 1.00 89.94 124 ALA A CA 1
ATOM 1004 C C . ALA A 1 124 ? -1.198 -2.271 3.330 1.00 89.94 124 ALA A C 1
ATOM 1006 O O . ALA A 1 124 ? -2.363 -2.649 3.243 1.00 89.94 124 ALA A O 1
ATOM 1007 N N . ILE A 1 125 ? -0.271 -2.563 2.431 1.00 90.81 125 ILE A N 1
ATOM 1008 C CA . ILE A 1 125 ? -0.467 -3.431 1.278 1.00 90.81 125 ILE A CA 1
ATOM 1009 C C . ILE A 1 125 ? 0.661 -4.450 1.310 1.00 90.81 125 ILE A C 1
ATOM 1011 O O . ILE A 1 125 ? 1.835 -4.076 1.291 1.00 90.81 125 ILE A O 1
ATOM 1015 N N . GLU A 1 126 ? 0.298 -5.721 1.348 1.00 89.69 126 GLU A N 1
ATOM 1016 C CA . GLU A 1 126 ? 1.199 -6.828 1.069 1.00 89.69 126 GLU A CA 1
ATOM 1017 C C . GLU A 1 126 ? 0.903 -7.340 -0.330 1.00 89.69 126 GLU A C 1
ATOM 1019 O O . GLU A 1 126 ? -0.208 -7.786 -0.609 1.00 89.69 126 GLU A O 1
ATOM 1024 N N . ALA A 1 127 ? 1.882 -7.247 -1.216 1.00 89.12 127 ALA A N 1
ATOM 1025 C CA . ALA A 1 127 ? 1.865 -7.908 -2.505 1.00 89.12 127 ALA A CA 1
ATOM 1026 C C . ALA A 1 127 ? 2.596 -9.242 -2.342 1.00 89.12 127 ALA A C 1
ATOM 1028 O O . ALA A 1 127 ? 3.779 -9.251 -2.007 1.00 89.12 127 ALA A O 1
ATOM 1029 N N . ILE A 1 128 ? 1.877 -10.352 -2.502 1.00 81.69 128 ILE A N 1
ATOM 1030 C CA . ILE A 1 128 ? 2.394 -11.689 -2.164 1.00 81.69 128 ILE A CA 1
ATOM 1031 C C . ILE A 1 128 ? 2.909 -12.408 -3.409 1.00 81.69 128 ILE A C 1
ATOM 1033 O O . ILE A 1 128 ? 3.935 -13.064 -3.352 1.00 81.69 128 ILE A O 1
ATOM 1037 N N . ASP A 1 129 ? 2.178 -12.283 -4.514 1.00 74.19 129 ASP A N 1
ATOM 1038 C CA . ASP A 1 129 ? 2.527 -12.828 -5.828 1.00 74.19 129 ASP A CA 1
ATOM 1039 C C . ASP A 1 129 ? 1.619 -12.127 -6.835 1.00 74.19 129 ASP A C 1
ATOM 1041 O O . ASP A 1 129 ? 0.441 -12.481 -6.851 1.00 74.19 129 ASP A O 1
ATOM 1045 N N . GLY A 1 130 ? 2.130 -11.098 -7.546 1.00 67.69 130 GLY A N 1
ATOM 1046 C CA . GLY A 1 130 ? 1.696 -10.410 -8.799 1.00 67.69 130 GLY A CA 1
ATOM 1047 C C . GLY A 1 130 ? 0.218 -10.353 -9.237 1.00 67.69 130 GLY A C 1
ATOM 1048 O O . GLY A 1 130 ? -0.107 -9.961 -10.350 1.00 67.69 130 GLY A O 1
ATOM 1049 N N . SER A 1 131 ? -0.680 -10.818 -8.400 1.00 76.31 131 SER A N 1
ATOM 1050 C CA . SER A 1 131 ? -2.013 -11.325 -8.690 1.00 76.31 131 SER A CA 1
ATOM 1051 C C . SER A 1 131 ? -2.844 -11.430 -7.407 1.00 76.31 131 SER A C 1
ATOM 1053 O O . SER A 1 131 ? -4.067 -11.551 -7.481 1.00 76.31 131 SER A O 1
ATOM 1055 N N . TYR A 1 132 ? -2.203 -11.350 -6.238 1.00 88.25 132 TYR A N 1
ATOM 1056 C CA . TYR A 1 132 ? -2.817 -11.401 -4.924 1.00 88.25 132 TYR A CA 1
ATOM 1057 C C . TYR A 1 132 ? -2.207 -10.351 -3.989 1.00 88.25 132 TYR A C 1
ATOM 1059 O O . TYR A 1 132 ? -0.984 -10.257 -3.850 1.00 88.25 132 TYR A O 1
ATOM 1067 N N . PHE A 1 133 ? -3.088 -9.591 -3.335 1.00 91.00 133 PHE A N 1
ATOM 1068 C CA . PHE A 1 133 ? -2.724 -8.578 -2.355 1.00 91.00 133 PHE A CA 1
ATOM 1069 C C . PHE A 1 133 ? -3.565 -8.691 -1.092 1.00 91.00 133 PHE A C 1
ATOM 1071 O O . PHE A 1 133 ? -4.782 -8.859 -1.176 1.00 91.00 133 PHE A O 1
ATOM 1078 N N . ASP A 1 134 ? -2.944 -8.479 0.061 1.00 91.94 134 ASP A N 1
ATOM 1079 C CA . ASP A 1 134 ? -3.651 -8.214 1.309 1.00 91.94 134 ASP A CA 1
ATOM 1080 C C . ASP A 1 134 ? -3.558 -6.730 1.661 1.00 91.94 134 ASP A C 1
ATOM 1082 O O . ASP A 1 134 ? -2.478 -6.146 1.745 1.00 91.94 134 ASP A O 1
ATOM 1086 N N . VAL A 1 135 ? -4.718 -6.102 1.850 1.00 92.00 135 VAL A N 1
ATOM 1087 C CA . VAL A 1 135 ? -4.842 -4.672 2.135 1.00 92.00 135 VAL A CA 1
ATOM 1088 C C . VAL A 1 135 ? -5.396 -4.481 3.540 1.00 92.00 135 VAL A C 1
ATOM 1090 O O . VAL A 1 135 ? -6.525 -4.871 3.841 1.00 92.00 135 VAL A O 1
ATOM 1093 N N . TYR A 1 136 ? -4.604 -3.847 4.395 1.00 91.38 136 TYR A N 1
ATOM 1094 C CA . TYR A 1 136 ? -4.930 -3.520 5.777 1.00 91.38 136 TYR A CA 1
ATOM 1095 C C . TYR A 1 136 ? -5.334 -2.056 5.853 1.00 91.38 136 TYR A C 1
ATOM 1097 O O . TYR A 1 136 ? -4.639 -1.193 5.325 1.00 91.38 136 TYR A O 1
ATOM 1105 N N . LEU A 1 137 ? -6.451 -1.757 6.506 1.00 90.62 137 LEU A N 1
ATOM 1106 C CA . LEU A 1 137 ? -7.050 -0.424 6.507 1.00 90.62 137 LEU A CA 1
ATOM 1107 C C . LEU A 1 137 ? -7.523 -0.035 7.902 1.00 90.62 137 LEU A C 1
ATOM 1109 O O . LEU A 1 137 ? -8.016 -0.869 8.664 1.00 90.62 137 LEU A O 1
ATOM 1113 N N . ARG A 1 138 ? -7.446 1.265 8.199 1.00 87.00 138 ARG A N 1
ATOM 1114 C CA . ARG A 1 138 ? -8.098 1.884 9.367 1.00 87.00 138 ARG A CA 1
ATOM 1115 C C . ARG A 1 138 ? -9.533 2.340 9.099 1.00 87.00 138 ARG A C 1
ATOM 1117 O O . ARG A 1 138 ? -10.296 2.561 10.035 1.00 87.00 138 ARG A O 1
ATOM 1124 N N . SER A 1 139 ? -9.920 2.457 7.829 1.00 87.19 139 SER A N 1
ATOM 1125 C CA . SER A 1 139 ? -11.229 2.964 7.412 1.00 87.19 139 SER A CA 1
ATOM 1126 C C . SER A 1 139 ? -12.104 1.856 6.830 1.00 87.19 139 SER A C 1
ATOM 1128 O O . SER A 1 139 ? -11.756 1.239 5.821 1.00 87.19 139 SER A O 1
ATOM 1130 N N . SER A 1 140 ? -13.283 1.641 7.425 1.00 88.94 140 SER A N 1
ATOM 1131 C CA . SER A 1 140 ? -14.289 0.735 6.857 1.00 88.94 140 SER A CA 1
ATOM 1132 C C . SER A 1 140 ? -14.840 1.254 5.532 1.00 88.94 140 SER A C 1
ATOM 1134 O O . SER A 1 140 ? -15.143 0.454 4.659 1.00 88.94 140 SER A O 1
ATOM 1136 N N . ALA A 1 141 ? -14.930 2.578 5.362 1.00 88.69 141 ALA A N 1
ATOM 1137 C CA . ALA A 1 141 ? -15.391 3.186 4.116 1.00 88.69 141 ALA A CA 1
ATOM 1138 C C . ALA A 1 141 ? -14.421 2.892 2.963 1.00 88.69 141 ALA A C 1
ATOM 1140 O O . ALA A 1 141 ? -14.861 2.512 1.883 1.00 88.69 141 ALA A O 1
ATOM 1141 N N . MET A 1 142 ? -13.107 2.968 3.217 1.00 87.62 142 MET A N 1
ATOM 1142 C CA . MET A 1 142 ? -12.099 2.571 2.228 1.00 87.62 142 MET A CA 1
ATOM 1143 C C . MET A 1 142 ? -12.200 1.078 1.906 1.00 87.62 142 MET A C 1
ATOM 1145 O O . MET A 1 142 ? -12.165 0.702 0.741 1.00 87.62 142 MET A O 1
ATOM 1149 N N . MET A 1 143 ? -12.391 0.221 2.916 1.00 90.81 143 MET A N 1
ATOM 1150 C CA . MET A 1 143 ? -12.584 -1.218 2.691 1.00 90.81 143 MET A CA 1
ATOM 1151 C C . MET A 1 143 ? -13.816 -1.487 1.815 1.00 90.81 143 MET A C 1
ATOM 1153 O O . MET A 1 143 ? -13.743 -2.273 0.870 1.00 90.81 143 MET A O 1
ATOM 1157 N N . ASP A 1 144 ? -14.945 -0.849 2.123 1.00 90.81 144 ASP A N 1
ATOM 1158 C CA . ASP A 1 144 ? -16.183 -0.993 1.359 1.00 90.81 144 ASP A CA 1
ATOM 1159 C C . ASP A 1 144 ? -16.014 -0.486 -0.080 1.00 90.81 144 ASP A C 1
ATOM 1161 O O . ASP A 1 144 ? -16.495 -1.135 -1.007 1.00 90.81 144 ASP A O 1
ATOM 1165 N N . HIS A 1 145 ? -15.289 0.617 -0.277 1.00 90.94 145 HIS A N 1
ATOM 1166 C CA . HIS A 1 145 ? -14.979 1.155 -1.598 1.00 90.94 145 HIS A CA 1
ATOM 1167 C C . HIS A 1 145 ? -14.107 0.199 -2.425 1.00 90.94 145 HIS A C 1
ATOM 1169 O O . HIS A 1 145 ? -14.495 -0.173 -3.532 1.00 90.94 145 HIS A O 1
ATOM 1175 N N . LEU A 1 146 ? -12.983 -0.286 -1.882 1.00 90.88 146 LEU A N 1
ATOM 1176 C CA . LEU A 1 146 ? -12.136 -1.264 -2.580 1.00 90.88 146 LEU A CA 1
ATOM 1177 C C . LEU A 1 146 ? -12.924 -2.530 -2.941 1.00 90.88 146 LEU A C 1
ATOM 1179 O O . LEU A 1 146 ? -12.779 -3.064 -4.040 1.00 90.88 146 LEU A O 1
ATOM 1183 N N . ALA A 1 147 ? -13.807 -2.984 -2.047 1.00 91.19 147 ALA A N 1
ATOM 1184 C CA . ALA A 1 147 ? -14.659 -4.138 -2.301 1.00 91.19 147 ALA A CA 1
ATOM 1185 C C . ALA A 1 147 ? -15.697 -3.916 -3.417 1.00 91.19 147 ALA A C 1
ATOM 1187 O O . ALA A 1 147 ? -16.185 -4.889 -3.989 1.00 91.19 147 ALA A O 1
ATOM 1188 N N . GLN A 1 148 ? -16.044 -2.665 -3.726 1.00 90.81 148 GLN A N 1
ATOM 1189 C CA . GLN A 1 148 ? -16.894 -2.312 -4.867 1.00 90.81 148 GLN A CA 1
ATOM 1190 C C . GLN A 1 148 ? -16.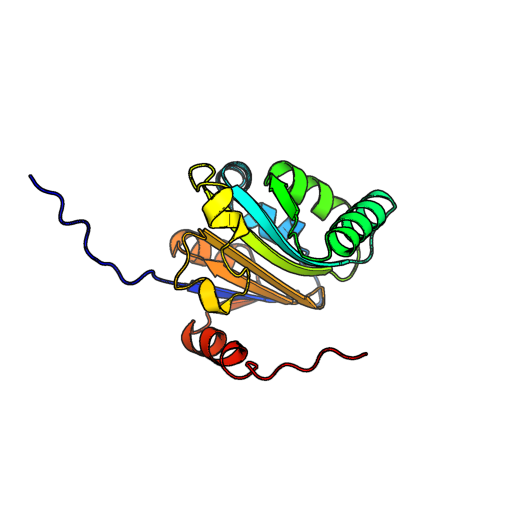093 -2.182 -6.166 1.00 90.81 148 GLN A C 1
ATOM 1192 O O . GLN A 1 148 ? -16.603 -2.532 -7.230 1.00 90.81 148 GLN A O 1
ATOM 1197 N N . VAL A 1 149 ? -14.856 -1.680 -6.091 1.00 90.31 149 VAL A N 1
ATOM 1198 C CA . VAL A 1 149 ? -13.981 -1.483 -7.257 1.00 90.31 149 VAL A CA 1
ATOM 1199 C C . VAL A 1 149 ? -13.489 -2.820 -7.815 1.00 90.31 149 VAL A C 1
ATOM 1201 O O . VAL A 1 149 ? -13.503 -3.031 -9.030 1.00 90.31 149 VAL A O 1
ATOM 1204 N N . PHE A 1 150 ? -13.081 -3.746 -6.945 1.00 90.06 150 PHE A N 1
ATOM 1205 C CA . PHE A 1 150 ? -12.500 -5.020 -7.361 1.00 90.06 150 PHE A CA 1
ATOM 1206 C C . PHE A 1 150 ? -13.524 -6.155 -7.377 1.00 90.06 150 PHE A C 1
ATOM 1208 O O . PHE A 1 150 ? -14.276 -6.373 -6.432 1.00 90.06 150 PHE A O 1
ATOM 1215 N N . LYS A 1 151 ? -13.512 -6.944 -8.458 1.00 84.00 151 LYS A N 1
ATOM 1216 C CA . LYS A 1 151 ? -14.476 -8.038 -8.673 1.00 84.00 151 LYS A CA 1
ATOM 1217 C C . LYS A 1 151 ? -14.283 -9.231 -7.736 1.00 84.00 151 LYS A C 1
ATOM 1219 O O . LYS A 1 151 ? -15.251 -9.924 -7.437 1.00 84.00 151 LYS A O 1
ATOM 1224 N N . ARG A 1 152 ? -13.041 -9.525 -7.337 1.00 89.19 152 ARG A N 1
ATOM 1225 C CA . ARG A 1 152 ? -12.695 -10.677 -6.493 1.00 89.19 152 ARG A CA 1
ATOM 1226 C C . ARG A 1 152 ? -11.996 -10.193 -5.238 1.00 89.19 152 ARG A C 1
ATOM 1228 O O . ARG A 1 152 ? -10.785 -9.997 -5.225 1.00 89.19 152 ARG A O 1
ATOM 1235 N N . VAL A 1 153 ? -12.785 -10.023 -4.188 1.00 91.06 153 VAL A N 1
ATOM 1236 C CA . VAL A 1 153 ? -12.291 -9.630 -2.875 1.00 91.06 153 VAL A CA 1
ATOM 1237 C C . VAL A 1 153 ? -12.826 -10.558 -1.799 1.00 91.06 153 VAL A C 1
ATOM 1239 O O . VAL A 1 153 ? -13.950 -11.057 -1.896 1.00 91.06 153 VAL A O 1
ATOM 1242 N N . GLN A 1 154 ? -12.041 -10.757 -0.751 1.00 92.94 154 GLN A N 1
ATOM 1243 C CA . GLN A 1 154 ? -12.465 -11.454 0.451 1.00 92.94 154 GLN A CA 1
ATOM 1244 C C . GLN A 1 154 ? -12.154 -10.584 1.663 1.00 92.94 154 GLN A C 1
ATOM 1246 O O . GLN A 1 154 ? -11.013 -10.192 1.889 1.00 92.94 154 GLN A O 1
ATOM 1251 N N . ARG A 1 155 ? -13.185 -10.282 2.458 1.00 92.00 155 ARG A N 1
ATOM 1252 C CA . ARG A 1 155 ? -12.987 -9.671 3.774 1.00 92.00 155 ARG A CA 1
ATOM 1253 C C . ARG A 1 155 ? -12.418 -10.726 4.700 1.00 92.00 155 ARG A C 1
ATOM 1255 O O . ARG A 1 155 ? -12.974 -11.819 4.800 1.00 92.00 155 ARG A O 1
ATOM 1262 N N . GLN A 1 156 ? -11.333 -10.379 5.361 1.00 89.25 156 GLN A N 1
ATOM 1263 C CA . GLN A 1 156 ? -10.628 -11.274 6.253 1.00 89.25 156 GLN A CA 1
ATOM 1264 C C . GLN A 1 156 ? -10.855 -10.873 7.706 1.00 89.25 156 GLN A C 1
ATOM 1266 O O . GLN A 1 156 ? -11.087 -9.702 8.016 1.00 89.25 156 GLN A O 1
ATOM 1271 N N . ASP A 1 157 ? -10.759 -11.855 8.598 1.00 83.88 157 ASP A N 1
ATOM 1272 C CA . ASP A 1 157 ? -10.605 -11.585 10.024 1.00 83.88 157 ASP A CA 1
ATOM 1273 C C . ASP A 1 157 ? -9.155 -11.138 10.285 1.00 83.88 157 ASP A C 1
ATOM 1275 O O . ASP A 1 157 ? -8.237 -11.921 10.012 1.00 83.88 157 ASP A O 1
ATOM 1279 N N . PRO A 1 158 ? -8.916 -9.918 10.804 1.00 80.94 158 PRO A N 1
ATOM 1280 C CA . PRO A 1 158 ? -7.572 -9.451 11.128 1.00 80.94 158 PRO A CA 1
ATOM 1281 C C . PRO A 1 158 ? -6.801 -10.387 12.071 1.00 80.94 158 PRO A C 1
ATOM 1283 O O . PRO A 1 158 ? -5.575 -10.455 11.972 1.00 80.94 158 PRO A O 1
ATOM 1286 N N . ALA A 1 159 ? -7.485 -11.132 12.951 1.00 77.88 159 ALA A N 1
ATOM 1287 C CA . ALA A 1 159 ? -6.841 -12.059 13.886 1.00 77.88 159 ALA A CA 1
ATOM 1288 C C . ALA A 1 159 ? -6.020 -13.140 13.160 1.00 77.88 159 ALA A C 1
ATOM 1290 O O . ALA A 1 159 ? -4.884 -13.415 13.542 1.00 77.88 159 ALA A O 1
ATOM 1291 N N . ASN A 1 160 ? -6.530 -13.649 12.031 1.00 70.75 160 ASN A N 1
ATOM 1292 C CA . ASN A 1 160 ? -5.866 -14.682 11.225 1.00 70.75 160 ASN A CA 1
ATOM 1293 C C . ASN A 1 160 ? -4.534 -14.224 10.614 1.00 70.75 160 ASN A C 1
ATOM 1295 O O . ASN A 1 160 ? -3.744 -15.055 10.170 1.00 70.75 160 ASN A O 1
ATOM 1299 N N . PHE A 1 161 ? -4.306 -12.915 10.530 1.00 67.62 161 PHE A N 1
ATOM 1300 C CA . PHE A 1 161 ? -3.124 -12.331 9.901 1.00 67.62 161 PHE A CA 1
ATOM 1301 C C . PHE A 1 161 ? -2.120 -11.853 10.939 1.00 67.62 161 PHE A C 1
ATOM 1303 O O . PHE A 1 161 ? -0.925 -11.949 10.701 1.00 67.62 161 PHE A O 1
ATOM 1310 N N . LEU A 1 162 ? -2.579 -11.407 12.109 1.00 63.69 162 LEU A N 1
ATOM 1311 C CA . LEU A 1 162 ? -1.687 -11.037 13.208 1.00 63.69 162 LEU A CA 1
ATOM 1312 C C . LEU A 1 162 ? -0.978 -12.276 13.797 1.00 63.69 162 LEU A C 1
ATOM 1314 O O . LEU A 1 162 ? 0.207 -12.200 14.111 1.00 63.69 162 LEU A O 1
ATOM 1318 N N . GLU A 1 163 ? -1.640 -13.440 13.831 1.00 57.06 163 GLU A N 1
ATOM 1319 C CA . GLU A 1 163 ? -1.055 -14.703 14.323 1.00 57.06 163 GLU A CA 1
ATOM 1320 C C . GLU A 1 163 ? -0.014 -15.334 13.374 1.00 57.06 163 GLU A C 1
ATOM 1322 O O . GLU A 1 163 ? 0.947 -15.970 13.827 1.00 57.06 163 GLU A O 1
ATOM 1327 N N . ARG A 1 164 ? -0.160 -15.141 12.052 1.00 55.41 164 ARG A N 1
ATOM 1328 C CA . ARG A 1 164 ? 0.742 -15.716 11.026 1.00 55.41 164 ARG A CA 1
ATOM 1329 C C . ARG A 1 164 ? 2.197 -15.283 11.186 1.00 55.41 164 ARG A C 1
ATOM 1331 O O . ARG A 1 164 ? 3.100 -16.024 10.806 1.00 55.41 164 ARG A O 1
ATOM 1338 N N . TYR A 1 165 ? 2.417 -14.117 11.779 1.00 49.62 165 TYR A N 1
ATOM 1339 C CA . TYR A 1 165 ? 3.739 -13.513 11.900 1.00 49.62 165 TYR A CA 1
ATOM 1340 C C . TYR A 1 165 ? 4.261 -13.450 13.347 1.00 49.62 165 TYR A C 1
ATOM 1342 O O . TYR A 1 165 ? 5.458 -13.251 13.534 1.00 49.62 165 TYR A O 1
ATOM 1350 N N . ASP A 1 166 ? 3.421 -13.682 14.365 1.00 47.47 166 ASP A N 1
ATOM 1351 C CA . ASP A 1 166 ? 3.904 -13.990 15.727 1.00 47.47 166 ASP A CA 1
ATOM 1352 C C . ASP A 1 166 ? 4.537 -15.395 15.782 1.00 47.47 166 ASP A C 1
ATOM 1354 O O . ASP A 1 166 ? 5.454 -15.654 16.560 1.00 47.47 166 ASP A O 1
ATOM 1358 N N . SER A 1 167 ? 4.107 -16.293 14.890 1.00 42.56 167 SER A N 1
ATOM 1359 C CA . SER A 1 167 ? 4.600 -17.675 14.801 1.00 42.56 167 SER A CA 1
ATOM 1360 C C . SER A 1 167 ? 5.934 -17.823 14.051 1.00 42.56 167 SER A C 1
ATOM 1362 O O . SER A 1 167 ? 6.562 -18.875 14.129 1.00 42.56 167 SER A O 1
ATOM 1364 N N . SER A 1 168 ? 6.382 -16.793 13.321 1.00 44.78 168 SER A N 1
ATOM 1365 C CA . SER A 1 168 ? 7.669 -16.770 12.594 1.00 44.78 168 SER A CA 1
ATOM 1366 C C . SER A 1 168 ? 8.800 -16.106 13.394 1.00 44.78 168 SER A C 1
ATOM 1368 O O . SER A 1 168 ? 9.867 -15.817 12.855 1.00 44.78 168 SER A O 1
ATOM 1370 N N . GLY A 1 169 ? 8.594 -15.898 14.698 1.00 40.72 169 GLY A N 1
ATOM 1371 C CA . GLY A 1 169 ? 9.589 -15.406 15.650 1.00 40.72 169 GLY A CA 1
ATOM 1372 C C . GLY A 1 169 ? 10.716 -16.390 15.986 1.00 40.72 169 GLY A C 1
ATOM 1373 O O . GLY A 1 169 ? 11.166 -16.389 17.129 1.00 40.72 169 GLY A O 1
ATOM 1374 N N . ASP A 1 170 ? 11.190 -17.195 15.031 1.00 36.34 170 ASP A N 1
ATOM 1375 C CA . ASP A 1 170 ? 12.508 -17.818 15.153 1.00 36.34 170 ASP A CA 1
ATOM 1376 C C . ASP A 1 170 ? 13.333 -17.586 13.887 1.00 36.34 170 ASP A C 1
ATOM 1378 O O . ASP A 1 170 ? 13.010 -18.021 12.779 1.00 36.34 170 ASP A O 1
ATOM 1382 N N . GLY A 1 171 ? 14.379 -16.788 14.069 1.00 44.56 171 GLY A N 1
ATOM 1383 C CA . GLY A 1 171 ? 15.230 -16.317 13.002 1.00 44.56 171 GLY A CA 1
ATOM 1384 C C . GLY A 1 171 ? 16.133 -17.424 12.497 1.00 44.56 171 GLY A C 1
ATOM 1385 O O . GLY A 1 171 ? 16.894 -18.009 13.254 1.00 44.56 171 GLY A O 1
ATOM 1386 N N . THR A 1 172 ? 16.160 -17.611 11.185 1.00 33.28 172 THR A N 1
ATOM 1387 C CA . THR A 1 172 ? 17.383 -18.030 10.503 1.00 33.28 172 THR A CA 1
ATOM 1388 C C . THR A 1 172 ? 17.473 -17.294 9.171 1.00 33.28 172 THR A C 1
ATOM 1390 O O . THR A 1 172 ? 16.718 -17.546 8.240 1.00 33.28 172 THR A O 1
ATOM 1393 N N . ASN A 1 173 ? 18.406 -16.340 9.099 1.00 29.06 173 ASN A N 1
ATOM 1394 C CA . ASN A 1 173 ? 18.932 -15.853 7.827 1.00 29.06 173 ASN A CA 1
ATOM 1395 C C . ASN A 1 173 ? 19.543 -17.046 7.072 1.00 29.06 173 ASN A C 1
ATOM 1397 O O . ASN A 1 173 ? 20.357 -17.756 7.676 1.00 29.06 173 ASN A O 1
ATOM 1401 N N . PRO A 1 174 ? 19.248 -17.260 5.779 1.00 29.88 174 PRO A N 1
ATOM 1402 C CA . PRO A 1 174 ? 20.134 -18.058 4.959 1.00 29.88 174 PRO A CA 1
ATOM 1403 C C . PRO A 1 174 ? 21.422 -17.263 4.716 1.00 29.88 174 PRO A C 1
ATOM 1405 O O . PRO A 1 174 ? 21.417 -16.039 4.568 1.00 29.88 174 PRO A O 1
ATOM 1408 N N . THR A 1 175 ? 22.520 -18.001 4.813 1.00 35.81 175 THR A N 1
ATOM 1409 C CA . THR A 1 175 ? 23.920 -17.561 4.789 1.00 35.81 175 THR A CA 1
ATOM 1410 C C . THR A 1 175 ? 24.399 -17.247 3.381 1.00 35.81 175 THR A C 1
ATOM 1412 O O . THR A 1 175 ? 23.863 -17.859 2.432 1.00 35.81 175 THR A O 1
#

Sequence (175 aa):
MESKLHDVPNRVFVLSVYSSETAFIDLKDLLAALEQETITQLFWGIGWLDWLGEVDAINFNNELDRSRVRRVIISGARLMELSRQVWQTLEG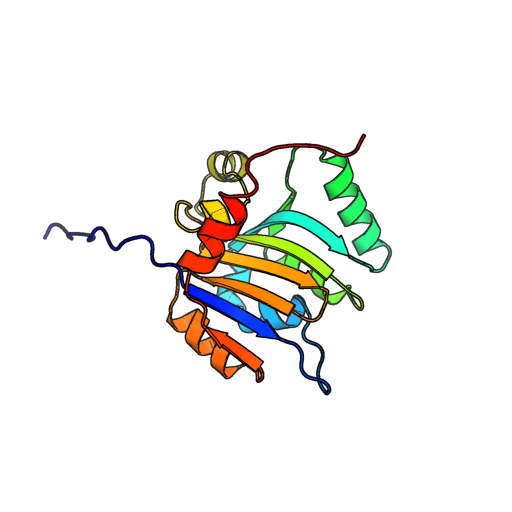VFVGYFSEVDATEFMHTNWSLTRFANSSAQVAIEAIDGSYFDVYLRSSAMMDHLAQVFKRVQRQDPANFLERYDSSGDGTNPT